Protein AF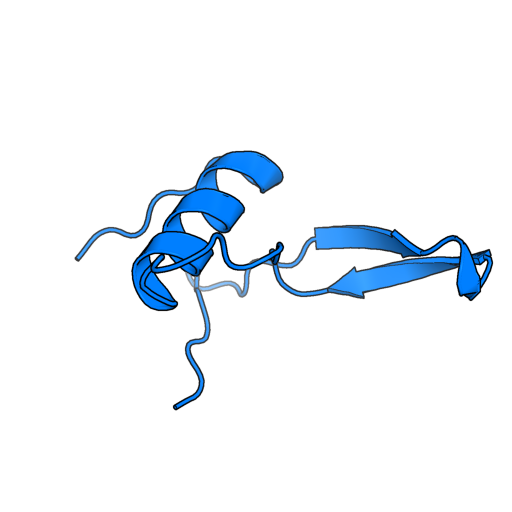-A0A920MXI5-F1 (afdb_monomer_lite)

Structure (mmCIF, N/CA/C/O backbone):
data_AF-A0A920MXI5-F1
#
_entry.id   AF-A0A920MXI5-F1
#
loop_
_atom_site.group_PDB
_atom_site.id
_atom_site.type_symbol
_atom_site.label_atom_id
_atom_site.label_alt_id
_atom_site.label_comp_id
_atom_site.label_asym_id
_atom_site.label_entity_id
_atom_site.label_seq_id
_atom_site.pdbx_PDB_ins_code
_atom_site.Cartn_x
_atom_site.Cartn_y
_atom_site.Cartn_z
_atom_site.occupancy
_atom_site.B_iso_or_equiv
_atom_site.auth_seq_id
_atom_site.auth_comp_id
_atom_site.auth_asym_id
_atom_site.auth_atom_id
_atom_site.pdbx_PDB_model_num
ATOM 1 N N . MET A 1 1 ? -9.135 -15.212 0.636 1.00 47.81 1 MET A N 1
ATOM 2 C CA . MET A 1 1 ? -9.410 -14.872 -0.773 1.00 47.81 1 MET A CA 1
ATOM 3 C C . MET A 1 1 ? -8.350 -13.864 -1.182 1.00 47.81 1 MET A C 1
ATOM 5 O O . MET A 1 1 ? -8.247 -12.846 -0.512 1.00 47.81 1 MET A O 1
ATOM 9 N N . TYR A 1 2 ? -7.489 -14.199 -2.142 1.00 54.69 2 TYR A N 1
ATOM 10 C CA . TYR A 1 2 ? -6.422 -13.312 -2.616 1.00 54.69 2 TYR A CA 1
ATOM 11 C C . TYR A 1 2 ? -6.844 -12.776 -3.981 1.00 54.69 2 TYR A C 1
ATOM 13 O O . TYR A 1 2 ? -7.111 -13.573 -4.877 1.00 54.69 2 TYR A O 1
ATOM 21 N N . HIS A 1 3 ? -6.933 -11.456 -4.119 1.00 64.38 3 HIS A N 1
ATOM 22 C CA . HIS A 1 3 ? -7.178 -10.800 -5.399 1.00 64.38 3 HIS A CA 1
ATOM 23 C C . HIS A 1 3 ? -5.848 -10.269 -5.933 1.00 64.38 3 HIS A C 1
ATOM 25 O O . HIS A 1 3 ? -5.072 -9.668 -5.193 1.00 64.38 3 HIS A O 1
ATOM 31 N N . THR A 1 4 ? -5.553 -10.546 -7.202 1.00 64.81 4 THR A N 1
ATOM 32 C CA . THR A 1 4 ? -4.359 -10.051 -7.898 1.00 64.81 4 THR A CA 1
ATOM 33 C C . THR A 1 4 ? -4.820 -9.251 -9.101 1.00 64.81 4 THR A C 1
ATOM 35 O O . THR A 1 4 ? -5.592 -9.750 -9.917 1.00 64.81 4 THR A O 1
ATOM 38 N N . PHE A 1 5 ? -4.359 -8.007 -9.193 1.00 70.19 5 PHE A N 1
ATOM 39 C CA . PHE A 1 5 ? -4.822 -7.055 -10.195 1.00 70.19 5 PHE A CA 1
ATOM 40 C C . PHE A 1 5 ? -3.856 -6.991 -11.374 1.00 70.19 5 PHE A C 1
ATOM 42 O O . PHE A 1 5 ? -2.637 -6.924 -11.188 1.00 70.19 5 PHE A O 1
ATOM 49 N N . TYR A 1 6 ? -4.417 -6.997 -12.584 1.00 75.19 6 TYR A N 1
ATOM 50 C CA . TYR A 1 6 ? -3.669 -6.903 -13.830 1.00 75.19 6 TYR A CA 1
ATOM 51 C C . TYR A 1 6 ? -4.048 -5.625 -14.578 1.00 75.19 6 TYR A C 1
ATOM 53 O O . TYR A 1 6 ? -5.224 -5.355 -14.800 1.00 75.19 6 TYR A O 1
ATOM 61 N N . VAL A 1 7 ? -3.040 -4.876 -15.009 1.00 72.88 7 VAL A N 1
ATOM 62 C CA . VAL A 1 7 ? -3.140 -3.732 -15.914 1.00 72.88 7 VAL A CA 1
ATOM 63 C C . VAL A 1 7 ? -2.406 -4.110 -17.194 1.00 72.88 7 VAL A C 1
ATOM 65 O O . VAL A 1 7 ? -1.220 -4.437 -17.147 1.00 72.88 7 VAL A O 1
ATOM 68 N N . ASP A 1 8 ? -3.110 -4.134 -18.326 1.00 79.94 8 ASP A N 1
ATOM 69 C CA . ASP A 1 8 ? -2.560 -4.542 -19.631 1.00 79.94 8 ASP A CA 1
ATOM 70 C C . ASP A 1 8 ? -1.811 -5.892 -19.590 1.00 79.94 8 ASP A C 1
ATOM 72 O O . ASP A 1 8 ? -0.754 -6.076 -20.197 1.00 79.94 8 ASP A O 1
ATOM 76 N N . GLY A 1 9 ? -2.332 -6.847 -18.810 1.00 80.62 9 GLY A N 1
ATOM 77 C CA . GLY A 1 9 ? -1.727 -8.172 -18.626 1.00 80.62 9 GLY A CA 1
ATOM 78 C C . GLY A 1 9 ? -0.491 -8.206 -17.715 1.00 80.62 9 GLY A C 1
ATOM 79 O O . GLY A 1 9 ? 0.162 -9.244 -17.615 1.00 80.62 9 GLY A O 1
ATOM 80 N N . LYS A 1 10 ? -0.162 -7.107 -17.026 1.00 80.88 10 LYS A N 1
ATOM 81 C CA . LYS A 1 10 ? 0.941 -7.011 -16.056 1.00 80.88 10 LYS A CA 1
ATOM 82 C C . LYS A 1 10 ? 0.412 -6.760 -14.653 1.00 80.88 10 LYS A C 1
ATOM 84 O O . LYS A 1 10 ? -0.608 -6.110 -14.483 1.00 80.88 10 LYS A O 1
ATOM 89 N N . ILE A 1 11 ? 1.126 -7.239 -13.640 1.00 83.81 11 ILE A N 1
ATOM 90 C CA . ILE A 1 11 ? 0.767 -6.963 -12.246 1.00 83.81 11 ILE A CA 1
ATOM 91 C C . ILE A 1 11 ? 1.124 -5.513 -11.915 1.00 83.81 11 ILE A C 1
ATOM 93 O O . ILE A 1 11 ? 2.259 -5.088 -12.144 1.00 83.81 11 ILE A O 1
ATOM 97 N N . ALA A 1 12 ? 0.163 -4.772 -11.364 1.00 84.00 12 ALA A N 1
ATOM 98 C CA . ALA A 1 12 ? 0.397 -3.419 -10.883 1.00 84.00 12 ALA A CA 1
ATOM 99 C C . ALA A 1 12 ? 1.061 -3.454 -9.500 1.00 84.00 12 ALA A C 1
ATOM 101 O O . ALA A 1 12 ? 0.520 -4.025 -8.552 1.00 84.00 12 ALA A O 1
ATOM 102 N N . LEU A 1 13 ? 2.241 -2.845 -9.403 1.00 90.50 13 LEU A N 1
ATOM 103 C CA . LEU A 1 13 ? 3.012 -2.702 -8.173 1.00 90.50 13 LEU A CA 1
ATOM 104 C C . LEU A 1 13 ? 3.463 -1.250 -8.039 1.00 90.50 13 LEU A C 1
ATOM 106 O O . LEU A 1 13 ? 3.730 -0.583 -9.041 1.00 90.50 13 LEU A O 1
ATOM 110 N N . ILE A 1 14 ? 3.601 -0.794 -6.802 1.00 91.50 14 ILE A N 1
ATOM 111 C CA . ILE A 1 14 ? 4.143 0.519 -6.465 1.00 91.50 14 ILE A CA 1
ATOM 112 C C . ILE A 1 14 ? 5.486 0.378 -5.768 1.00 91.50 14 ILE A C 1
ATOM 114 O O . ILE A 1 14 ? 5.823 -0.668 -5.209 1.00 91.50 14 ILE A O 1
ATOM 118 N N . LYS A 1 15 ? 6.256 1.464 -5.794 1.00 94.81 15 LYS A N 1
ATOM 119 C CA . LYS A 1 15 ? 7.444 1.605 -4.967 1.00 94.81 15 LYS A CA 1
ATOM 120 C C . LYS A 1 15 ? 7.146 2.598 -3.849 1.00 94.81 15 LYS A C 1
ATOM 122 O O . LYS A 1 15 ? 6.925 3.774 -4.120 1.00 94.81 15 LYS A O 1
ATOM 127 N N . GLN A 1 16 ? 7.173 2.124 -2.610 1.00 93.56 16 GLN A N 1
ATOM 128 C CA . GLN A 1 16 ? 6.828 2.912 -1.432 1.00 93.56 16 GLN A CA 1
ATOM 129 C C . GLN A 1 16 ? 8.000 2.972 -0.448 1.00 93.56 16 GLN A C 1
ATOM 131 O O . GLN A 1 16 ? 8.617 1.955 -0.133 1.00 93.56 16 GLN A O 1
ATOM 136 N N . TYR A 1 17 ? 8.307 4.166 0.067 1.00 94.94 17 TYR A N 1
ATOM 137 C CA . TYR A 1 17 ? 9.289 4.322 1.140 1.00 94.94 17 TYR A CA 1
ATOM 138 C C . TYR A 1 17 ? 8.649 4.028 2.499 1.00 94.94 17 TYR A C 1
ATOM 140 O O . TYR A 1 17 ? 7.736 4.725 2.943 1.00 94.94 17 TYR A O 1
ATOM 148 N N . ARG A 1 18 ? 9.150 3.008 3.197 1.00 95.06 18 ARG A N 1
ATOM 149 C CA . ARG A 1 18 ? 8.645 2.601 4.511 1.00 95.06 18 ARG A CA 1
ATOM 150 C C . ARG A 1 18 ? 9.542 3.164 5.612 1.00 95.06 18 ARG A C 1
ATOM 152 O O . ARG A 1 18 ? 10.620 2.642 5.888 1.00 95.06 18 ARG A O 1
ATOM 159 N N . TYR A 1 19 ? 9.067 4.201 6.302 1.00 94.69 19 TYR A N 1
ATOM 160 C CA . TYR A 1 19 ? 9.803 4.852 7.397 1.00 94.69 19 TYR A CA 1
ATOM 161 C C . TYR A 1 19 ? 10.334 3.906 8.492 1.00 94.69 19 TYR A C 1
ATOM 163 O O . TYR A 1 19 ? 11.481 4.100 8.898 1.00 94.69 19 TYR A O 1
ATOM 171 N N . PRO A 1 20 ? 9.589 2.880 8.962 1.00 95.44 20 PRO A N 1
ATOM 172 C CA . PRO A 1 20 ? 10.086 1.988 10.015 1.00 95.44 20 PRO A CA 1
ATOM 173 C C . PRO A 1 20 ? 11.349 1.208 9.628 1.00 95.44 20 PRO A C 1
ATOM 175 O O . PRO A 1 20 ? 12.193 0.937 10.476 1.00 95.44 20 PRO A O 1
ATOM 178 N N . VAL A 1 21 ? 11.489 0.874 8.345 1.00 95.25 21 VAL A N 1
ATOM 179 C CA . VAL A 1 21 ? 12.607 0.090 7.784 1.00 95.25 21 VAL A CA 1
ATOM 180 C C . VAL A 1 21 ? 13.614 0.961 7.028 1.00 95.25 21 VAL A C 1
ATOM 182 O O . VAL A 1 21 ? 14.687 0.490 6.666 1.00 95.25 21 VAL A O 1
ATOM 185 N N . LYS A 1 22 ? 13.290 2.244 6.825 1.00 96.69 22 LYS A N 1
ATOM 186 C CA . LYS A 1 22 ? 14.106 3.255 6.141 1.00 96.69 22 LYS A CA 1
ATOM 187 C C . LYS A 1 22 ? 14.544 2.857 4.728 1.00 96.69 22 LYS A C 1
ATOM 189 O O . LYS A 1 22 ? 15.624 3.245 4.282 1.00 96.69 22 LYS A O 1
ATOM 194 N N . SER A 1 23 ? 13.700 2.118 4.014 1.00 97.12 23 SER A N 1
ATOM 195 C CA . SER A 1 23 ? 13.985 1.626 2.666 1.00 97.12 23 SER A CA 1
ATOM 196 C C . SER A 1 23 ? 12.785 1.770 1.735 1.00 97.12 23 SER A C 1
ATOM 198 O O . SER A 1 23 ? 11.637 1.826 2.179 1.00 97.12 23 SER A O 1
ATOM 200 N N . GLU A 1 24 ? 13.059 1.779 0.432 1.00 97.19 24 GLU A N 1
ATOM 201 C CA . GLU A 1 24 ? 12.036 1.593 -0.595 1.00 97.19 24 GLU A CA 1
ATOM 202 C C . GLU A 1 24 ? 11.659 0.111 -0.699 1.00 97.19 24 GLU A C 1
ATOM 204 O O . GLU A 1 24 ? 12.529 -0.762 -0.670 1.00 97.19 24 GLU A O 1
ATOM 209 N N . MET A 1 25 ? 10.368 -0.173 -0.830 1.00 95.94 25 MET A N 1
ATOM 210 C CA . MET A 1 25 ? 9.822 -1.516 -1.000 1.00 95.94 25 MET A CA 1
ATOM 211 C C . MET A 1 25 ? 8.909 -1.558 -2.220 1.00 95.94 25 MET A C 1
ATOM 213 O O . MET A 1 25 ? 8.245 -0.573 -2.539 1.00 95.94 25 MET A O 1
ATOM 217 N N . ILE A 1 26 ? 8.910 -2.698 -2.911 1.00 94.69 26 ILE A N 1
ATOM 218 C CA . ILE A 1 26 ? 7.948 -2.986 -3.975 1.00 94.69 26 ILE A CA 1
ATOM 219 C C . ILE A 1 26 ? 6.739 -3.652 -3.331 1.00 94.69 26 ILE A C 1
ATOM 221 O O . ILE A 1 26 ? 6.879 -4.687 -2.679 1.00 94.69 26 ILE A O 1
ATOM 225 N N . GLU A 1 27 ? 5.572 -3.047 -3.497 1.00 92.12 27 GLU A N 1
ATOM 226 C CA . GLU A 1 27 ? 4.344 -3.429 -2.805 1.00 92.12 27 GLU A CA 1
ATOM 227 C C . GLU A 1 27 ? 3.157 -3.420 -3.771 1.00 92.12 27 GLU A C 1
ATOM 229 O O . GLU A 1 27 ? 3.206 -2.807 -4.840 1.00 92.12 27 GLU A O 1
ATOM 234 N N . PHE A 1 28 ? 2.083 -4.111 -3.395 1.00 89.56 28 PHE A N 1
ATOM 235 C CA . PHE A 1 28 ? 0.789 -3.878 -4.029 1.00 89.56 28 PHE A CA 1
ATOM 236 C C . PHE A 1 28 ? 0.228 -2.529 -3.577 1.00 89.56 28 PHE A C 1
ATOM 238 O O . PHE A 1 28 ? 0.494 -2.145 -2.433 1.00 89.56 28 PHE A O 1
ATOM 245 N N . PRO A 1 29 ? -0.577 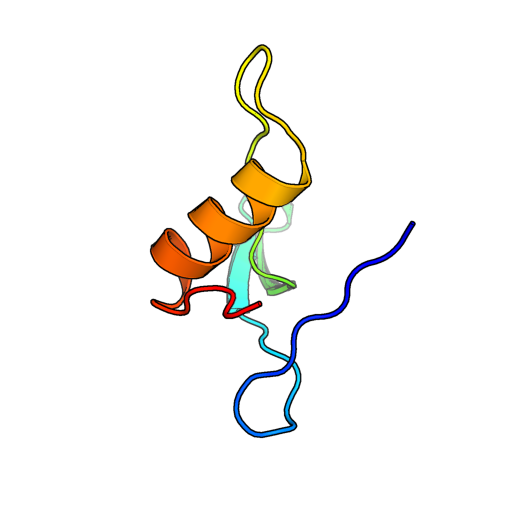-1.858 -4.422 1.00 89.25 29 PRO A N 1
ATOM 246 C CA . PRO A 1 29 ? -1.384 -0.741 -3.967 1.00 89.25 29 PRO A CA 1
ATOM 247 C C . PRO A 1 29 ? -2.253 -1.168 -2.785 1.00 89.25 29 PRO A C 1
ATOM 249 O O . PRO A 1 29 ? -2.896 -2.225 -2.839 1.00 89.25 29 PRO A O 1
ATOM 252 N N . ALA A 1 30 ? -2.215 -0.407 -1.700 1.00 90.38 30 ALA A N 1
ATOM 253 C CA . ALA A 1 30 ? -2.887 -0.774 -0.464 1.00 90.38 30 ALA A CA 1
ATOM 254 C C . ALA A 1 30 ? -2.997 0.407 0.495 1.00 90.38 30 ALA A C 1
ATOM 256 O O . ALA A 1 30 ? -2.016 1.092 0.768 1.00 90.38 30 ALA A O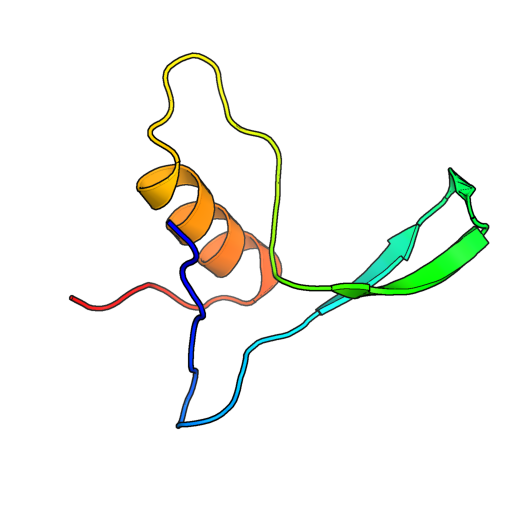 1
ATOM 257 N N . GLY A 1 31 ? -4.136 0.496 1.175 1.00 89.75 31 GLY A N 1
ATOM 258 C CA . GLY A 1 31 ? -4.302 1.417 2.287 1.00 89.75 31 GLY A CA 1
ATOM 259 C C . GLY A 1 31 ? -5.159 0.853 3.403 1.00 89.75 31 GLY A C 1
ATOM 260 O O . GLY A 1 31 ? -5.327 -0.362 3.561 1.00 89.75 31 GLY A O 1
ATOM 261 N N . LYS A 1 32 ? -5.590 1.750 4.284 1.00 93.19 32 LYS A N 1
ATOM 262 C CA . LYS A 1 32 ? -6.287 1.369 5.511 1.00 93.19 32 LYS A CA 1
ATOM 263 C C . LYS A 1 32 ? -7.766 1.198 5.215 1.00 93.19 32 LYS A C 1
ATOM 265 O O . LYS A 1 32 ? -8.366 2.037 4.557 1.00 93.19 32 LYS A O 1
ATOM 270 N N . LEU A 1 33 ? -8.336 0.134 5.771 1.00 94.75 33 LEU A N 1
ATOM 271 C CA . LEU A 1 33 ? -9.774 -0.067 5.742 1.00 94.75 33 LEU A CA 1
ATOM 272 C C . LEU A 1 33 ? -10.448 0.966 6.645 1.00 94.75 33 LEU A C 1
ATOM 274 O O . LEU A 1 33 ? -10.132 1.037 7.840 1.00 94.75 33 LEU A O 1
ATOM 278 N N . ASP A 1 34 ? -11.387 1.723 6.092 1.00 93.62 34 ASP A N 1
ATOM 279 C CA . ASP A 1 34 ? -12.213 2.620 6.891 1.00 93.62 34 ASP A CA 1
ATOM 280 C C . ASP A 1 34 ? -13.275 1.842 7.694 1.00 93.62 34 ASP A C 1
ATOM 282 O O . ASP A 1 34 ? -13.665 0.728 7.323 1.00 93.62 34 ASP A O 1
ATOM 286 N N . PRO A 1 35 ? -13.773 2.384 8.823 1.00 95.44 35 PRO A N 1
ATOM 287 C CA . PRO A 1 35 ? -14.771 1.699 9.637 1.00 95.44 35 PRO A CA 1
ATOM 288 C C . PRO A 1 35 ? -16.037 1.347 8.841 1.00 95.44 35 PRO A C 1
ATOM 290 O O . PRO A 1 35 ? -16.796 2.221 8.431 1.00 95.44 35 PRO A O 1
ATOM 293 N N . GLY A 1 36 ? -16.283 0.046 8.665 1.00 94.88 36 GLY A N 1
ATOM 294 C CA . GLY A 1 36 ? -17.437 -0.464 7.917 1.00 94.88 36 GLY A CA 1
ATOM 295 C C . GLY A 1 36 ? -17.267 -0.461 6.393 1.00 94.88 36 GLY A C 1
ATOM 296 O O . GLY A 1 36 ? -18.224 -0.782 5.689 1.00 94.88 36 GLY A O 1
ATOM 297 N N . GLU A 1 37 ? -16.083 -0.121 5.880 1.00 94.69 37 GLU A N 1
ATOM 298 C CA . GLU A 1 37 ? -15.762 -0.239 4.459 1.00 94.69 37 GLU A CA 1
ATOM 299 C C . GLU A 1 37 ? -15.639 -1.717 4.060 1.00 94.69 37 GLU A C 1
ATOM 301 O O . GLU A 1 37 ? -15.104 -2.549 4.797 1.00 94.69 37 GLU A O 1
ATOM 306 N N . ASP A 1 38 ? -16.162 -2.050 2.881 1.00 93.56 38 ASP A N 1
ATOM 307 C CA . ASP A 1 38 ? -15.981 -3.376 2.303 1.00 93.56 38 ASP A CA 1
ATOM 308 C C . ASP A 1 38 ? -14.548 -3.510 1.740 1.00 93.56 38 ASP A C 1
ATOM 310 O O . ASP A 1 38 ? -14.093 -2.598 1.042 1.00 93.56 38 ASP A O 1
ATOM 314 N N . PRO A 1 39 ? -13.827 -4.619 1.992 1.00 91.12 39 PRO A N 1
ATOM 315 C CA . PRO A 1 39 ? -12.447 -4.779 1.533 1.00 91.12 39 PRO A CA 1
ATOM 316 C C . PRO A 1 39 ? -12.245 -4.640 0.019 1.00 91.12 39 PRO A C 1
ATOM 318 O O . PRO A 1 39 ? -11.192 -4.170 -0.408 1.00 91.12 39 PRO A O 1
ATOM 321 N N . GLU A 1 40 ? -13.219 -5.035 -0.802 1.00 89.12 40 GLU A N 1
ATOM 322 C CA . GLU A 1 40 ? -13.132 -4.916 -2.261 1.00 89.12 40 GLU A CA 1
ATOM 323 C C . GLU A 1 40 ? -13.284 -3.458 -2.699 1.00 89.12 40 GLU A C 1
ATOM 325 O O . GLU A 1 40 ? -12.542 -2.977 -3.559 1.00 89.12 40 GLU A O 1
ATOM 330 N N . LYS A 1 41 ? -14.178 -2.716 -2.035 1.00 90.75 41 LYS A N 1
ATOM 331 C CA . LYS A 1 41 ? -14.315 -1.268 -2.243 1.00 90.75 41 LYS A CA 1
ATOM 332 C C . LYS A 1 41 ? -13.058 -0.513 -1.822 1.00 90.75 41 LYS A C 1
ATOM 334 O O . LYS A 1 41 ? -12.615 0.354 -2.569 1.00 90.75 41 LYS A O 1
ATOM 339 N N . CYS A 1 42 ? -12.465 -0.888 -0.689 1.00 92.25 42 CYS A N 1
ATOM 340 C CA . CYS A 1 42 ? -11.191 -0.341 -0.225 1.00 92.25 42 CYS A CA 1
ATOM 341 C C . CYS A 1 42 ? -10.086 -0.580 -1.261 1.00 92.25 42 CYS A C 1
ATOM 343 O O . CYS A 1 42 ? -9.450 0.364 -1.716 1.00 92.25 42 CYS A O 1
ATOM 345 N N . ALA A 1 43 ? -9.920 -1.824 -1.728 1.00 88.88 43 ALA A N 1
ATOM 346 C CA . ALA A 1 43 ? -8.922 -2.149 -2.745 1.00 88.88 43 ALA A CA 1
ATOM 347 C C . ALA A 1 43 ? -9.128 -1.347 -4.041 1.00 88.88 43 ALA A C 1
ATOM 349 O O . ALA A 1 43 ? -8.162 -0.824 -4.594 1.00 88.88 43 ALA A O 1
ATOM 350 N N . SER A 1 44 ? -10.375 -1.208 -4.508 1.00 88.56 44 SER A N 1
ATOM 351 C CA . SER A 1 44 ? -10.688 -0.398 -5.691 1.00 88.56 44 SER A CA 1
ATOM 352 C C . SER A 1 44 ? -10.359 1.083 -5.500 1.00 88.56 44 SER A C 1
ATOM 354 O O . SER A 1 44 ? -9.897 1.718 -6.445 1.00 88.56 44 SER A O 1
ATOM 356 N N . ARG A 1 45 ? -10.632 1.639 -4.315 1.00 93.31 45 ARG A N 1
ATOM 357 C CA . ARG A 1 45 ? -10.361 3.041 -3.982 1.00 93.31 45 ARG A CA 1
ATOM 358 C C . ARG A 1 45 ? -8.858 3.314 -3.941 1.00 93.31 45 ARG A C 1
ATOM 360 O O . ARG A 1 45 ? -8.398 4.240 -4.594 1.00 93.31 45 ARG A O 1
ATOM 367 N N . GLU A 1 46 ? -8.097 2.473 -3.250 1.00 92.56 46 GLU A N 1
ATOM 368 C CA . GLU A 1 46 ? -6.638 2.609 -3.121 1.00 92.56 46 GLU A CA 1
ATOM 369 C C . GLU A 1 46 ? -5.923 2.453 -4.475 1.00 92.56 46 GLU A C 1
ATOM 371 O O . GLU A 1 46 ? -5.013 3.213 -4.794 1.00 92.56 46 GLU A O 1
ATOM 376 N N . LEU A 1 47 ? -6.380 1.530 -5.331 1.00 89.38 47 LEU A N 1
ATOM 377 C CA . LEU A 1 47 ? -5.899 1.416 -6.716 1.00 89.38 47 LEU A CA 1
ATOM 378 C C . LEU A 1 47 ? -6.091 2.716 -7.511 1.00 89.38 47 LEU A C 1
ATOM 380 O O . LEU A 1 47 ? -5.205 3.120 -8.270 1.00 89.38 47 LEU A O 1
ATOM 384 N N . G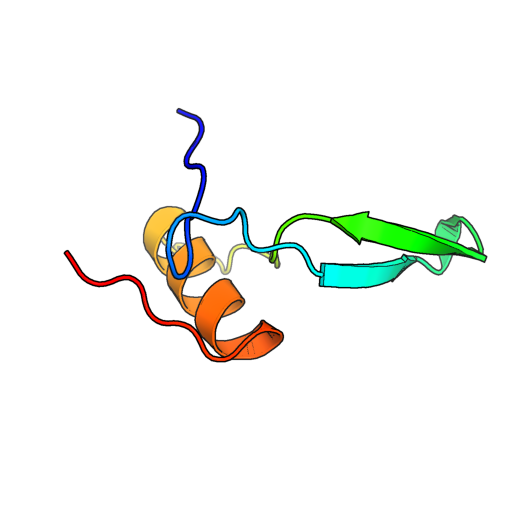LU A 1 48 ? -7.234 3.377 -7.345 1.00 90.31 48 GLU A N 1
ATOM 385 C CA . GLU A 1 48 ? -7.503 4.646 -8.015 1.00 90.31 48 GLU A CA 1
ATOM 386 C C . GLU A 1 48 ? -6.646 5.779 -7.434 1.00 90.31 48 GLU A C 1
ATOM 388 O O . GLU A 1 48 ? -6.064 6.549 -8.197 1.00 90.31 48 GLU A O 1
ATOM 393 N N . GLU A 1 49 ? -6.523 5.860 -6.109 1.00 91.81 49 GLU A N 1
ATOM 394 C CA . GLU A 1 49 ? -5.770 6.911 -5.415 1.00 91.81 49 GLU A CA 1
ATOM 395 C C . GLU A 1 49 ? -4.255 6.826 -5.663 1.00 91.81 49 GLU A C 1
ATOM 397 O O . GLU A 1 49 ? -3.617 7.851 -5.912 1.00 91.81 49 GLU A O 1
ATOM 402 N N . GLU A 1 50 ? -3.668 5.626 -5.633 1.00 89.00 50 GLU A N 1
ATOM 403 C CA . GLU A 1 50 ? -2.211 5.455 -5.706 1.00 89.00 50 GLU A CA 1
ATOM 404 C C . GLU A 1 50 ? -1.678 5.356 -7.139 1.00 89.00 50 GLU A C 1
ATOM 406 O O . GLU A 1 50 ? -0.560 5.802 -7.412 1.00 89.00 50 GLU A O 1
ATOM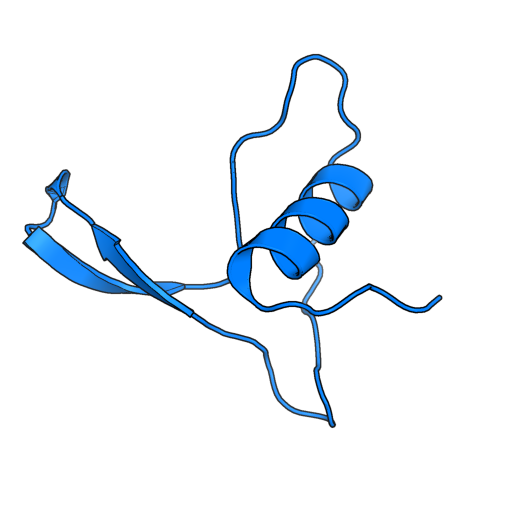 411 N N . ILE A 1 51 ? -2.446 4.763 -8.062 1.00 88.00 51 ILE A N 1
ATOM 412 C CA . ILE A 1 51 ? -1.979 4.508 -9.435 1.00 88.00 51 ILE A CA 1
ATOM 413 C C . ILE A 1 51 ? -2.962 4.923 -10.537 1.00 88.00 51 ILE A C 1
ATOM 415 O O . ILE A 1 51 ? -2.640 4.762 -11.714 1.00 88.00 51 ILE A O 1
ATOM 419 N N . GLY A 1 52 ? -4.130 5.481 -10.201 1.00 87.50 52 GLY A N 1
ATOM 420 C CA . GLY A 1 52 ? -5.084 6.014 -11.180 1.00 87.50 52 GLY A CA 1
ATOM 421 C C . GLY A 1 52 ? -5.872 4.960 -11.961 1.00 87.50 52 GLY A C 1
ATOM 422 O O . GLY A 1 52 ? -6.460 5.289 -12.992 1.00 87.50 52 GLY A O 1
ATOM 423 N N . TYR A 1 53 ? -5.891 3.702 -11.505 1.00 83.19 53 TYR A N 1
ATOM 424 C CA . TYR A 1 53 ? -6.617 2.616 -12.169 1.00 83.19 53 TYR A CA 1
ATOM 425 C C . TYR A 1 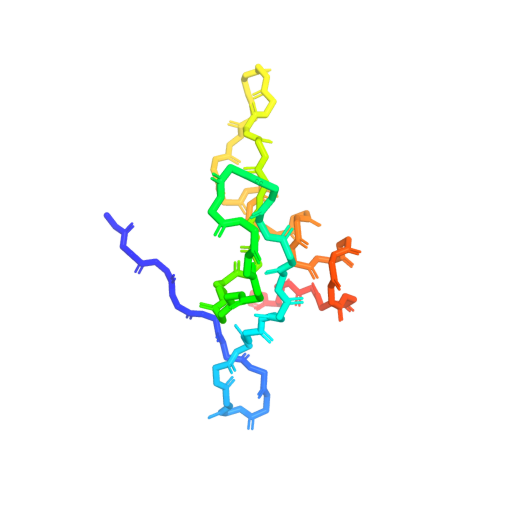53 ? -7.922 2.297 -11.450 1.00 83.19 53 TYR A C 1
ATOM 427 O O . TYR A 1 53 ? -7.959 2.177 -10.231 1.00 83.19 53 TYR A O 1
ATOM 435 N N . LYS A 1 54 ? -8.990 2.091 -12.225 1.00 79.38 54 LYS A N 1
ATOM 436 C CA . LYS A 1 54 ? -10.274 1.602 -11.714 1.00 79.38 54 LYS A CA 1
ATOM 437 C C . LYS A 1 54 ? -10.452 0.137 -12.075 1.00 79.38 54 LYS A C 1
ATOM 439 O O . LYS A 1 54 ? -10.127 -0.274 -13.190 1.00 79.38 54 LYS A O 1
ATOM 444 N N . LEU A 1 55 ? -11.032 -0.627 -11.154 1.00 74.44 55 LEU A N 1
ATOM 445 C CA . LEU A 1 55 ? -11.509 -1.968 -11.459 1.00 74.44 55 LEU A CA 1
ATOM 446 C C . LEU A 1 55 ? -12.700 -1.861 -12.415 1.00 74.44 55 LEU A C 1
ATOM 448 O O . LEU A 1 55 ? -13.679 -1.169 -12.137 1.00 74.44 55 LEU A O 1
ATOM 452 N N . VAL A 1 56 ? -12.592 -2.530 -13.556 1.00 65.69 56 VAL A N 1
ATOM 453 C CA . VAL A 1 56 ? -13.697 -2.749 -14.490 1.00 65.69 56 VAL A CA 1
ATOM 454 C C . VAL A 1 56 ? -14.166 -4.186 -14.319 1.00 65.69 56 VAL A C 1
ATOM 456 O O . VAL A 1 56 ? -13.347 -5.104 -14.331 1.00 65.69 56 VAL A O 1
ATOM 459 N N . ASN A 1 57 ? -15.469 -4.336 -14.092 1.00 56.88 57 ASN A N 1
ATOM 460 C CA . ASN A 1 57 ? -16.149 -5.613 -13.873 1.00 56.88 57 ASN A CA 1
ATOM 461 C C . ASN A 1 57 ? -16.525 -6.269 -15.205 1.00 56.88 57 ASN A C 1
ATOM 463 O O . ASN A 1 57 ? -16.947 -5.512 -16.112 1.00 56.88 57 ASN A O 1
#

pLDDT: mean 86.31, std 11.42, range [47.81, 97.19]

Foldseek 3Di:
DDDFDDDVNHGDWDWDQDVVVRDTDIGHQADDADVPRDPVNRSQVSCCVPPNDGDDD

Sequence (57 aa):
MYHTFYVDGKIALIKQYRYPVKSEMIEFPAGKLDPGEDPEKCASRELEEEIGYKLVN

Secondary structure (DSSP, 8-state):
-----EETTEE--EEEEETTTTEEEEE-S--PPPTT--HHHHHHHHHHHHH------

Radius of gyration: 12.34 Å; chains: 1; bounding box: 32×22×30 Å